Protein AF-A0A6B3FCG5-F1 (afdb_monomer)

Radius of gyration: 18.89 Å; Cα contacts (8 Å, |Δi|>4): 33; chains: 1; bounding box: 36×31×42 Å

pLDDT: mean 97.31, std 1.34, range [90.0, 98.5]

Structure (mmCIF, N/CA/C/O backbone):
data_AF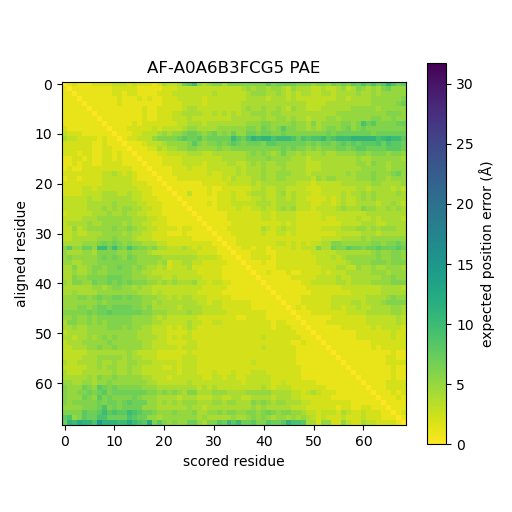-A0A6B3FCG5-F1
#
_entry.id   AF-A0A6B3FCG5-F1
#
loop_
_atom_site.group_PDB
_atom_site.id
_atom_site.type_symbol
_atom_site.label_atom_id
_atom_site.label_alt_id
_atom_site.label_comp_id
_atom_site.label_asym_id
_atom_site.label_entity_id
_atom_site.label_seq_id
_atom_site.pdbx_PDB_ins_code
_atom_site.Cartn_x
_atom_site.Cartn_y
_atom_site.Cartn_z
_atom_site.occupancy
_atom_site.B_iso_or_equiv
_atom_site.auth_seq_id
_atom_site.auth_comp_id
_atom_site.auth_asym_id
_atom_site.auth_atom_id
_atom_site.pdbx_PDB_model_num
ATOM 1 N N . VAL A 1 1 ? 3.055 -4.655 -13.206 1.00 94.94 1 VAL A N 1
ATOM 2 C CA . VAL A 1 1 ? 2.545 -5.041 -14.548 1.00 94.94 1 VAL A CA 1
ATOM 3 C C . VAL A 1 1 ? 2.261 -3.825 -15.433 1.00 94.94 1 VAL A C 1
ATOM 5 O O . VAL A 1 1 ? 2.880 -3.732 -16.484 1.00 94.94 1 VAL A O 1
ATOM 8 N N . ASN A 1 2 ? 1.432 -2.855 -15.014 1.00 97.62 2 ASN A N 1
ATOM 9 C CA . ASN A 1 2 ? 1.051 -1.698 -15.854 1.00 97.62 2 ASN A CA 1
ATOM 10 C C . ASN A 1 2 ? 2.236 -0.902 -16.433 1.00 97.62 2 ASN A C 1
ATOM 12 O O . ASN A 1 2 ? 2.232 -0.589 -17.618 1.00 97.62 2 ASN A O 1
ATOM 16 N N . LEU A 1 3 ? 3.276 -0.628 -15.636 1.00 97.81 3 LEU A N 1
ATOM 17 C CA . LEU A 1 3 ? 4.475 0.069 -16.124 1.00 97.81 3 LEU A CA 1
ATOM 18 C C . LEU A 1 3 ? 5.223 -0.726 -17.209 1.00 97.81 3 LEU A C 1
ATOM 20 O O . LEU A 1 3 ? 5.672 -0.146 -18.191 1.00 97.81 3 LEU A O 1
ATOM 24 N N . ALA A 1 4 ? 5.335 -2.047 -17.059 1.00 97.31 4 ALA A N 1
ATOM 25 C CA . ALA A 1 4 ? 5.974 -2.905 -18.056 1.00 97.31 4 ALA A CA 1
ATOM 26 C C . ALA A 1 4 ? 5.203 -2.878 -19.384 1.00 97.31 4 ALA A C 1
ATOM 28 O O . ALA A 1 4 ? 5.799 -2.687 -20.438 1.00 97.31 4 ALA A O 1
ATOM 29 N N . ALA A 1 5 ? 3.870 -2.955 -19.323 1.00 97.88 5 ALA A N 1
ATOM 30 C CA . ALA A 1 5 ? 3.023 -2.805 -20.502 1.00 97.88 5 ALA A CA 1
ATOM 31 C C . ALA A 1 5 ? 3.165 -1.416 -21.150 1.00 97.88 5 ALA A C 1
ATOM 33 O O . ALA A 1 5 ? 3.214 -1.317 -22.372 1.00 97.88 5 ALA A O 1
ATOM 34 N N . ALA A 1 6 ? 3.273 -0.347 -20.349 1.00 98.19 6 ALA A N 1
ATOM 35 C CA . ALA A 1 6 ? 3.479 1.008 -20.858 1.00 98.19 6 ALA A CA 1
ATOM 36 C C . ALA A 1 6 ? 4.804 1.147 -21.626 1.00 98.19 6 ALA A C 1
ATOM 38 O O . ALA A 1 6 ? 4.824 1.782 -22.677 1.00 98.19 6 ALA A O 1
ATOM 39 N N . LYS A 1 7 ? 5.878 0.508 -21.144 1.00 98.00 7 LYS A N 1
ATOM 40 C CA . LYS A 1 7 ? 7.189 0.490 -21.811 1.00 98.00 7 LYS A CA 1
ATOM 41 C C . LYS A 1 7 ? 7.193 -0.298 -23.123 1.00 98.00 7 LYS A C 1
ATOM 43 O O . LYS A 1 7 ? 7.787 0.144 -24.100 1.00 98.00 7 LYS A O 1
ATOM 48 N N . VAL A 1 8 ? 6.489 -1.430 -23.163 1.00 97.88 8 VAL A N 1
ATOM 49 C CA . VAL A 1 8 ? 6.319 -2.183 -24.415 1.00 97.88 8 VAL A CA 1
ATOM 50 C C . VAL A 1 8 ? 5.495 -1.373 -25.412 1.00 97.88 8 VAL A C 1
ATOM 52 O O . VAL A 1 8 ? 5.863 -1.216 -26.572 1.00 97.88 8 VAL A O 1
ATOM 55 N N . ARG A 1 9 ? 4.400 -0.764 -24.949 1.00 97.75 9 ARG A N 1
ATOM 56 C CA . ARG A 1 9 ? 3.528 0.055 -25.795 1.00 97.75 9 ARG A CA 1
ATOM 57 C C . ARG A 1 9 ? 4.206 1.324 -26.316 1.00 97.75 9 ARG A C 1
ATOM 59 O O . ARG A 1 9 ? 3.832 1.791 -27.388 1.00 97.75 9 ARG A O 1
ATOM 66 N N . SER A 1 10 ? 5.170 1.892 -25.592 1.00 97.94 10 SER A N 1
ATOM 67 C CA . SER A 1 10 ? 5.944 3.035 -26.088 1.00 97.94 10 SER A CA 1
ATOM 68 C C . SER A 1 10 ? 6.933 2.655 -27.195 1.00 97.94 10 SER A C 1
ATOM 70 O O . SER A 1 10 ? 7.519 3.550 -27.797 1.00 97.94 10 SER A O 1
ATOM 72 N N . GLY A 1 11 ? 7.131 1.357 -27.459 1.00 97.12 11 GLY A N 1
ATOM 73 C CA . GLY A 1 11 ? 8.121 0.856 -28.411 1.00 97.12 11 GLY A CA 1
ATOM 74 C C . GLY A 1 11 ? 9.562 1.034 -27.934 1.00 97.12 11 GLY A C 1
ATOM 75 O O . GLY A 1 11 ? 10.477 1.012 -28.749 1.00 97.12 11 GLY A O 1
ATOM 76 N N . TRP A 1 12 ? 9.769 1.282 -26.635 1.00 96.06 12 TRP A N 1
ATOM 77 C CA . TRP A 1 12 ? 11.109 1.445 -26.056 1.00 96.06 12 TRP A CA 1
ATOM 78 C C . TRP A 1 12 ? 11.667 0.143 -25.491 1.00 96.06 12 TRP A C 1
ATOM 80 O O . TRP A 1 12 ? 12.873 0.038 -25.307 1.00 96.06 12 TRP A O 1
ATOM 90 N N . GLU A 1 13 ? 10.800 -0.827 -25.211 1.00 97.00 13 GLU A N 1
ATOM 91 C CA . GLU A 1 13 ? 11.170 -2.165 -24.760 1.00 97.00 13 GLU A CA 1
ATOM 92 C C . GLU A 1 13 ? 10.386 -3.197 -25.573 1.00 97.00 13 GLU A C 1
ATOM 94 O O . GLU A 1 13 ? 9.202 -3.000 -25.836 1.00 97.00 13 GLU A O 1
ATOM 99 N N . ASP A 1 14 ? 11.004 -4.326 -25.904 1.00 96.81 14 ASP A N 1
ATOM 100 C CA . ASP A 1 14 ? 10.326 -5.406 -26.636 1.00 96.81 14 ASP A CA 1
ATOM 101 C C . ASP A 1 14 ? 9.755 -6.483 -25.700 1.00 96.81 14 ASP A C 1
ATOM 103 O O . ASP A 1 14 ? 8.725 -7.096 -25.985 1.00 96.81 14 ASP A O 1
ATOM 107 N N . LEU A 1 15 ? 10.404 -6.719 -24.553 1.00 97.00 15 LEU A N 1
ATOM 108 C CA . LEU A 1 15 ? 10.006 -7.743 -23.588 1.00 97.00 15 LEU A CA 1
ATOM 109 C C . LEU A 1 15 ? 10.390 -7.338 -22.163 1.00 97.00 15 LEU A C 1
ATOM 111 O O . LEU A 1 15 ? 11.537 -6.999 -21.887 1.00 97.00 15 LEU A O 1
ATOM 115 N N . VAL A 1 16 ? 9.439 -7.448 -21.232 1.00 97.88 16 VAL A N 1
ATOM 116 C CA . VAL A 1 16 ? 9.663 -7.176 -19.805 1.00 97.88 16 VAL A CA 1
ATOM 117 C C . VAL A 1 16 ? 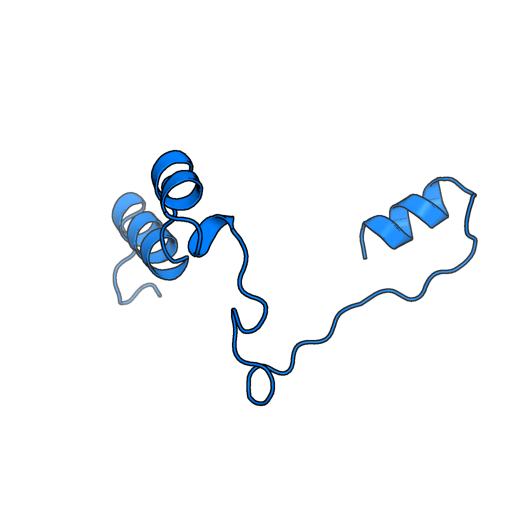8.956 -8.232 -18.956 1.00 97.88 16 VAL A C 1
ATOM 119 O O . VAL A 1 16 ? 7.756 -8.455 -19.112 1.00 97.88 16 VAL A O 1
ATOM 122 N N . ILE A 1 17 ? 9.673 -8.842 -18.008 1.00 97.19 17 ILE A N 1
ATOM 123 C CA . ILE A 1 17 ? 9.080 -9.695 -16.967 1.00 97.19 17 ILE A CA 1
ATOM 124 C C . ILE A 1 17 ? 8.714 -8.808 -15.776 1.00 97.19 17 ILE A C 1
ATOM 126 O O . ILE A 1 17 ? 9.563 -8.094 -15.245 1.00 97.19 17 ILE A O 1
ATOM 130 N N . ALA A 1 18 ? 7.452 -8.843 -15.348 1.00 98.00 18 ALA A N 1
ATOM 131 C CA . ALA A 1 18 ? 6.959 -8.002 -14.263 1.00 98.00 18 ALA A CA 1
ATOM 132 C C . ALA A 1 18 ? 6.063 -8.781 -13.298 1.00 98.00 18 ALA A C 1
ATOM 134 O O . ALA A 1 18 ? 5.223 -9.573 -13.712 1.00 98.00 18 ALA A O 1
ATOM 135 N N . GLY A 1 19 ? 6.199 -8.481 -12.011 1.00 97.69 19 GLY A N 1
ATOM 136 C CA . GLY A 1 19 ? 5.438 -9.079 -10.919 1.00 97.69 19 GLY A CA 1
ATOM 137 C C . GLY A 1 19 ? 5.745 -8.361 -9.606 1.00 97.69 19 GLY A C 1
ATOM 138 O O . GLY A 1 19 ? 6.192 -7.214 -9.627 1.00 97.69 19 GLY A O 1
ATOM 139 N N . GLY A 1 20 ? 5.518 -9.040 -8.487 1.00 97.56 20 GLY A N 1
ATOM 140 C CA . GLY A 1 20 ? 5.872 -8.586 -7.144 1.00 97.56 20 GLY A CA 1
ATOM 141 C C . GLY A 1 20 ? 5.952 -9.776 -6.188 1.00 97.56 20 GLY A C 1
ATOM 142 O O . GLY A 1 20 ? 5.458 -10.857 -6.512 1.00 97.56 20 GLY A O 1
ATOM 143 N N . VAL A 1 21 ? 6.592 -9.589 -5.037 1.00 97.94 21 VAL A N 1
ATOM 144 C CA . VAL A 1 21 ? 6.717 -10.604 -3.983 1.00 97.94 21 VAL A CA 1
ATOM 145 C C . VAL A 1 21 ? 6.567 -9.936 -2.623 1.00 97.94 21 VAL A C 1
ATOM 147 O O . VAL A 1 21 ? 7.030 -8.815 -2.445 1.00 97.94 21 VAL A O 1
ATOM 150 N N . GLU A 1 22 ? 5.939 -10.634 -1.682 1.00 98.19 22 GLU A N 1
ATOM 151 C CA . GLU A 1 22 ? 5.736 -10.172 -0.312 1.00 98.19 22 GLU A CA 1
ATOM 152 C C . GLU A 1 22 ? 5.863 -11.368 0.640 1.00 98.19 22 GLU A C 1
ATOM 154 O O . GLU A 1 22 ? 5.306 -12.436 0.380 1.00 98.19 22 GLU A O 1
ATOM 159 N N . SER A 1 23 ? 6.613 -11.215 1.734 1.00 98.12 23 SER A N 1
ATOM 160 C CA . SER A 1 23 ? 6.869 -12.293 2.701 1.00 98.12 23 SER A CA 1
ATOM 161 C C . SER A 1 23 ? 6.626 -11.790 4.120 1.00 98.12 23 SER A C 1
ATOM 163 O O . SER A 1 23 ? 7.548 -11.735 4.939 1.00 98.12 23 SER A O 1
ATOM 165 N N . MET A 1 24 ? 5.365 -11.479 4.421 1.00 98.06 24 MET A N 1
ATOM 166 C CA . MET A 1 24 ? 4.947 -10.811 5.661 1.00 98.06 24 MET A CA 1
ATOM 167 C C . MET A 1 24 ? 5.370 -11.526 6.954 1.00 98.06 24 MET A C 1
ATOM 169 O O . MET A 1 24 ? 5.566 -10.884 7.979 1.00 98.06 24 MET A O 1
ATOM 173 N N . SER A 1 25 ? 5.544 -12.854 6.925 1.00 97.62 25 SER A N 1
ATOM 174 C CA . SER A 1 25 ? 6.025 -13.625 8.084 1.00 97.62 25 SER A CA 1
ATOM 175 C C . SER A 1 25 ? 7.501 -13.382 8.422 1.00 97.62 25 SER A C 1
ATOM 177 O O . SER A 1 25 ? 7.942 -13.719 9.518 1.00 97.62 25 SER A O 1
ATOM 179 N N . ARG A 1 26 ? 8.272 -12.822 7.483 1.00 98.19 26 ARG A N 1
ATOM 180 C CA . ARG A 1 26 ? 9.701 -12.498 7.628 1.00 98.19 26 ARG A CA 1
ATOM 181 C C . ARG A 1 26 ? 9.955 -10.995 7.629 1.00 98.19 26 ARG A C 1
ATOM 183 O O . ARG A 1 26 ? 10.856 -10.547 8.327 1.00 98.19 26 ARG A O 1
ATOM 190 N N . VAL A 1 27 ? 9.183 -10.250 6.841 1.00 98.12 27 VAL A N 1
ATOM 191 C CA . VAL A 1 27 ? 9.230 -8.789 6.745 1.00 98.12 27 VAL A CA 1
ATOM 192 C C . VAL A 1 27 ? 7.820 -8.272 7.026 1.00 98.12 27 VAL A C 1
ATOM 194 O O . VAL A 1 27 ? 7.010 -8.203 6.106 1.00 98.12 27 VAL A O 1
ATOM 197 N N . PRO A 1 28 ? 7.470 -7.996 8.294 1.00 98.19 28 PRO A N 1
ATOM 198 C CA . PRO A 1 28 ? 6.136 -7.521 8.644 1.00 98.19 28 PRO A CA 1
ATOM 199 C C . PRO A 1 28 ? 5.747 -6.242 7.897 1.00 98.19 28 PRO A C 1
ATOM 201 O O . PRO A 1 28 ? 6.599 -5.418 7.555 1.00 98.19 28 PRO A O 1
ATOM 204 N N . MET A 1 29 ? 4.444 -6.048 7.697 1.00 96.81 29 MET A N 1
ATOM 205 C CA . MET A 1 29 ? 3.905 -4.814 7.121 1.00 96.81 29 MET A CA 1
ATOM 206 C C . MET A 1 29 ? 4.418 -3.586 7.886 1.00 96.81 29 MET A C 1
ATOM 208 O O . MET A 1 29 ? 4.444 -3.603 9.116 1.00 96.81 29 MET A O 1
ATOM 212 N N . ALA A 1 30 ? 4.790 -2.535 7.150 1.00 95.62 30 ALA A N 1
ATOM 213 C CA . ALA A 1 30 ? 5.364 -1.287 7.664 1.00 95.62 30 ALA A CA 1
ATOM 214 C C . ALA A 1 30 ? 6.789 -1.385 8.252 1.00 95.62 30 ALA A C 1
ATOM 216 O O . ALA A 1 30 ? 7.235 -0.456 8.924 1.00 95.62 30 ALA A O 1
ATOM 217 N N . SER A 1 31 ? 7.537 -2.463 7.979 1.00 97.56 31 SER A N 1
ATOM 218 C CA . SER A 1 31 ? 8.954 -2.570 8.388 1.00 97.56 31 SER A CA 1
ATOM 219 C C . SER A 1 31 ? 9.859 -1.477 7.793 1.00 97.56 31 SER A C 1
ATOM 221 O O . SER A 1 31 ? 10.926 -1.203 8.335 1.00 97.56 31 SER A O 1
ATOM 223 N N . ASP A 1 32 ? 9.459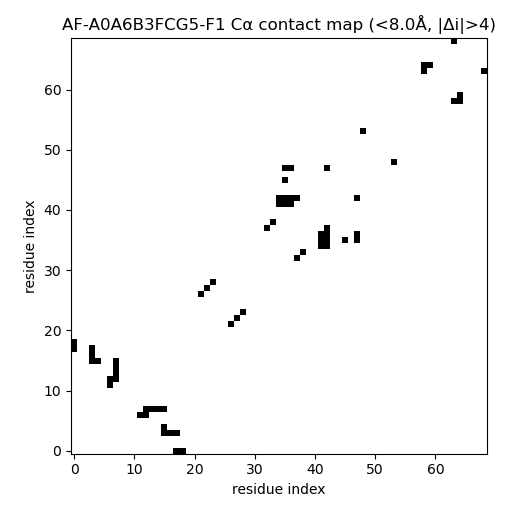 -0.868 6.678 1.00 96.88 32 ASP A N 1
ATOM 224 C CA . ASP A 1 32 ? 10.148 0.219 5.975 1.00 96.88 32 ASP A CA 1
ATOM 225 C C . ASP A 1 32 ? 9.793 1.622 6.503 1.00 96.88 32 ASP A C 1
ATOM 227 O O . ASP A 1 32 ? 10.513 2.588 6.237 1.00 96.88 32 ASP A O 1
ATOM 231 N N . GLY A 1 33 ? 8.720 1.744 7.289 1.00 96.69 33 GLY A N 1
ATOM 232 C CA . GLY A 1 33 ? 8.278 3.011 7.857 1.00 96.69 33 GLY A CA 1
ATOM 233 C C . GLY A 1 33 ? 7.599 3.937 6.840 1.00 96.69 33 GLY A C 1
ATOM 234 O O . GLY A 1 33 ? 6.639 3.556 6.182 1.00 96.69 33 GLY A O 1
ATOM 235 N N . GLY A 1 34 ? 8.061 5.188 6.749 1.00 96.75 34 GLY A N 1
ATOM 236 C CA . GLY A 1 34 ? 7.494 6.227 5.883 1.00 96.75 34 GLY A CA 1
ATOM 237 C C . GLY A 1 34 ? 6.927 7.439 6.634 1.00 96.75 34 GLY A C 1
ATOM 238 O O . GLY A 1 34 ? 6.219 7.315 7.635 1.00 96.75 34 GLY A O 1
ATOM 239 N N . ALA A 1 35 ? 7.228 8.636 6.120 1.00 96.44 35 ALA A N 1
ATOM 240 C CA . ALA A 1 35 ? 6.845 9.911 6.735 1.00 96.44 35 ALA A CA 1
ATOM 241 C C . ALA A 1 35 ? 5.325 10.085 6.854 1.00 96.44 35 ALA A C 1
ATOM 243 O O . ALA A 1 35 ? 4.851 10.588 7.864 1.00 96.44 35 ALA A O 1
ATOM 244 N N . TRP A 1 36 ? 4.563 9.594 5.872 1.00 95.44 36 TRP A N 1
ATOM 245 C CA . TRP A 1 36 ? 3.099 9.662 5.879 1.00 95.44 36 TRP A CA 1
ATOM 246 C C . TRP A 1 36 ? 2.472 9.152 7.187 1.00 95.44 36 TRP A C 1
ATOM 248 O O . TRP A 1 36 ? 1.530 9.759 7.685 1.00 95.44 36 TRP A O 1
ATOM 258 N N . ALA A 1 37 ? 3.024 8.082 7.770 1.00 94.44 37 ALA A N 1
ATOM 259 C CA . ALA A 1 37 ? 2.544 7.528 9.032 1.00 94.44 37 ALA A CA 1
ATOM 260 C C . ALA A 1 37 ? 3.381 7.966 10.247 1.00 94.44 37 ALA A C 1
ATOM 262 O O . ALA A 1 37 ? 2.823 8.136 11.329 1.00 94.44 37 ALA A O 1
ATOM 263 N N . MET A 1 38 ? 4.702 8.123 10.108 1.00 96.69 38 MET A N 1
ATOM 264 C CA . MET A 1 38 ? 5.606 8.277 11.260 1.00 96.69 38 MET A CA 1
ATOM 265 C C . MET A 1 38 ? 6.056 9.713 11.548 1.00 96.69 38 MET A C 1
ATOM 267 O O . MET A 1 38 ? 6.562 9.964 12.639 1.00 96.69 38 MET A O 1
ATOM 271 N N . ASP A 1 39 ? 5.890 10.651 10.610 1.00 98.00 39 ASP A N 1
ATOM 272 C CA . ASP A 1 39 ? 6.107 12.075 10.876 1.00 98.00 39 ASP A CA 1
ATOM 273 C C . ASP A 1 39 ? 4.803 12.707 11.395 1.00 98.00 39 ASP A C 1
ATOM 275 O O . ASP A 1 39 ? 3.810 12.711 10.666 1.00 98.00 39 ASP A O 1
ATOM 279 N N . PRO A 1 40 ? 4.768 13.256 12.624 1.00 97.31 40 PRO A N 1
ATOM 280 C CA . PRO A 1 40 ? 3.536 13.782 13.207 1.00 97.31 40 PRO A CA 1
ATOM 281 C C . PRO A 1 40 ? 2.888 14.897 12.385 1.00 97.31 40 PRO A C 1
ATOM 283 O O . PRO A 1 40 ? 1.663 14.942 12.288 1.00 97.31 40 PRO A O 1
ATOM 286 N N . MET A 1 41 ? 3.691 15.784 11.787 1.00 98.38 41 MET A N 1
ATOM 287 C CA . MET A 1 41 ? 3.168 16.894 10.986 1.00 98.38 41 MET A CA 1
ATOM 288 C C . MET A 1 41 ? 2.461 16.374 9.732 1.00 98.38 41 MET A C 1
ATOM 290 O O . MET A 1 41 ? 1.290 16.682 9.517 1.00 98.38 41 MET A O 1
ATOM 294 N N . THR A 1 42 ? 3.134 15.518 8.961 1.00 98.19 42 THR A N 1
ATOM 295 C CA . THR A 1 42 ? 2.583 14.910 7.741 1.00 98.19 42 THR A CA 1
ATOM 296 C C . THR A 1 42 ? 1.384 14.009 8.048 1.00 98.19 42 THR A C 1
ATOM 298 O O . THR A 1 42 ? 0.382 14.039 7.333 1.00 98.19 42 THR A O 1
ATOM 301 N N . ASN A 1 43 ? 1.455 13.210 9.115 1.00 98.38 43 ASN A N 1
ATOM 302 C CA . ASN A 1 43 ? 0.382 12.299 9.514 1.00 98.38 43 ASN A CA 1
ATOM 303 C C . ASN A 1 43 ? -0.917 13.065 9.812 1.00 98.38 43 ASN A C 1
ATOM 305 O O . ASN A 1 43 ? -1.974 12.723 9.276 1.00 98.38 43 ASN A O 1
ATOM 309 N N . LEU A 1 44 ? -0.820 14.143 10.599 1.00 97.75 44 LEU A N 1
ATOM 310 C CA . LEU A 1 44 ? -1.965 14.985 10.940 1.00 97.75 44 LEU A CA 1
ATOM 311 C C . LEU A 1 44 ? -2.505 15.745 9.727 1.00 97.75 44 LEU A C 1
ATOM 313 O O . LEU A 1 44 ? -3.718 15.804 9.544 1.00 97.75 44 LEU A O 1
ATOM 317 N N . GLU A 1 45 ? -1.627 16.297 8.886 1.00 98.00 45 GLU A N 1
ATOM 318 C CA . GLU A 1 45 ? -2.033 17.046 7.692 1.00 98.00 45 GLU A CA 1
ATOM 319 C C . GLU A 1 45 ? -2.752 16.160 6.665 1.00 98.00 45 GLU A C 1
ATOM 321 O O . GLU A 1 45 ? -3.734 16.577 6.054 1.00 98.00 45 GLU A O 1
ATOM 326 N N . THR A 1 46 ? -2.298 14.915 6.502 1.00 97.31 46 THR A N 1
ATOM 327 C CA . THR A 1 46 ? -2.897 13.956 5.559 1.00 97.31 46 THR A CA 1
ATOM 328 C C . THR A 1 46 ? -4.083 13.181 6.133 1.00 97.31 46 THR A C 1
ATOM 330 O O . THR A 1 46 ? -4.753 12.471 5.383 1.00 97.31 46 THR A O 1
ATOM 333 N N . GLY A 1 47 ? -4.351 13.298 7.439 1.00 96.75 47 GLY A N 1
ATOM 334 C CA . GLY A 1 47 ? -5.419 12.563 8.114 1.00 96.75 47 GLY A CA 1
ATOM 335 C C . GLY A 1 47 ? -5.217 11.049 8.049 1.00 96.75 47 GLY A C 1
ATOM 336 O O . GLY A 1 47 ? -6.151 10.320 7.715 1.00 96.75 47 GLY A O 1
ATOM 337 N 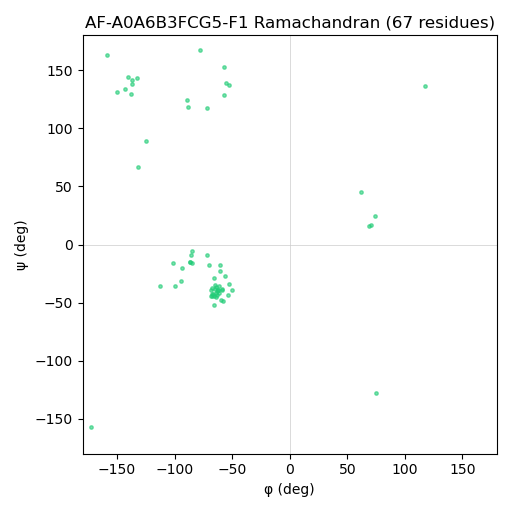N . PHE A 1 48 ? -3.996 10.569 8.311 1.00 97.00 48 PHE A N 1
ATOM 338 C CA . PHE A 1 48 ? -3.682 9.142 8.241 1.00 97.00 48 PHE A CA 1
ATOM 339 C C . PHE A 1 48 ? -4.586 8.314 9.163 1.00 97.00 48 PHE A C 1
ATOM 341 O O . PHE A 1 48 ? -4.688 8.557 10.365 1.00 97.00 48 PHE A O 1
ATOM 348 N N . VAL A 1 49 ? -5.196 7.273 8.597 1.00 97.00 49 VAL A N 1
ATOM 349 C CA . VAL A 1 49 ? -6.010 6.299 9.324 1.00 97.00 49 VAL A CA 1
ATOM 350 C C . VAL A 1 49 ? -5.659 4.893 8.818 1.00 97.00 49 VAL A C 1
ATOM 352 O O . VAL A 1 49 ? -5.521 4.699 7.608 1.00 97.00 49 VAL A O 1
ATOM 355 N N . PRO A 1 50 ? -5.529 3.884 9.701 1.00 97.06 50 PRO A N 1
ATOM 356 C CA . PRO A 1 50 ? -5.325 2.500 9.289 1.00 97.06 50 PRO A CA 1
ATOM 357 C C . PRO A 1 50 ? -6.406 1.988 8.328 1.00 97.06 50 PRO A C 1
ATOM 359 O O . PRO A 1 50 ? -7.601 2.185 8.551 1.00 97.06 50 PRO A O 1
ATOM 362 N N . GLN A 1 51 ? -5.988 1.233 7.310 1.00 97.38 51 GLN A N 1
ATOM 363 C CA . GLN A 1 51 ? -6.862 0.717 6.245 1.00 97.38 51 GLN A CA 1
ATOM 364 C C . GLN A 1 51 ? -8.107 -0.043 6.743 1.00 97.38 51 GLN A C 1
ATOM 366 O O . GLN A 1 51 ? -9.170 0.066 6.139 1.00 97.38 51 GLN A O 1
ATOM 371 N N . GLY A 1 52 ? -8.002 -0.771 7.863 1.00 97.81 52 GLY A N 1
ATOM 372 C CA . GLY A 1 52 ? -9.128 -1.517 8.437 1.00 97.81 52 GLY A CA 1
ATOM 373 C C . GLY A 1 52 ? -10.279 -0.619 8.898 1.00 97.81 52 GLY A C 1
ATOM 374 O O . GLY A 1 52 ? -11.433 -0.952 8.671 1.00 97.81 52 GLY A O 1
ATOM 375 N N . ILE A 1 53 ? -9.976 0.564 9.444 1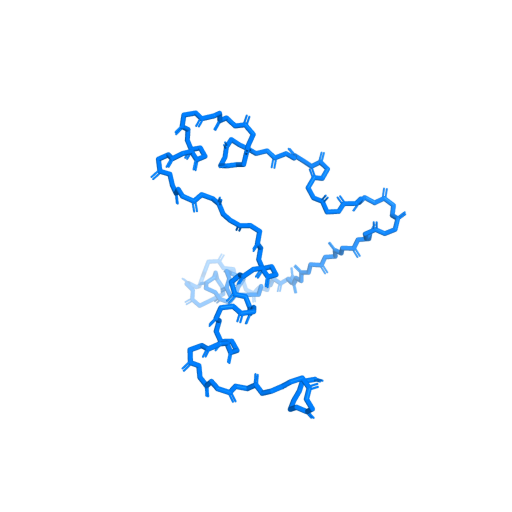.00 98.19 53 ILE A N 1
ATOM 376 C CA . ILE A 1 53 ? -11.005 1.530 9.861 1.00 98.19 53 ILE A CA 1
ATOM 377 C C . ILE A 1 53 ? -11.733 2.089 8.635 1.00 98.19 53 ILE A C 1
ATOM 379 O O . ILE A 1 53 ? -12.944 2.273 8.671 1.00 98.19 53 ILE A O 1
ATOM 383 N N . GLY A 1 54 ? -11.014 2.323 7.532 1.00 98.00 54 GLY A N 1
ATOM 384 C CA . GLY A 1 54 ? -11.630 2.718 6.264 1.00 98.00 54 GLY A CA 1
ATOM 385 C C . GLY A 1 54 ? -12.588 1.651 5.728 1.00 98.00 54 GLY A C 1
ATOM 386 O O . GLY A 1 54 ? -13.686 1.984 5.293 1.00 98.00 54 GLY A O 1
ATOM 387 N N . ALA A 1 55 ? -12.212 0.372 5.816 1.00 98.31 55 ALA A N 1
ATOM 388 C CA . ALA A 1 55 ? -13.083 -0.739 5.433 1.00 98.31 55 ALA A CA 1
ATOM 389 C C . ALA A 1 55 ? -14.341 -0.825 6.318 1.00 98.31 55 ALA A C 1
ATOM 391 O O . ALA A 1 55 ? -15.448 -0.933 5.792 1.00 98.31 55 ALA A O 1
ATOM 392 N N . ASP A 1 56 ? -14.194 -0.691 7.639 1.00 98.44 56 ASP A N 1
ATOM 393 C CA . ASP A 1 56 ? -15.327 -0.669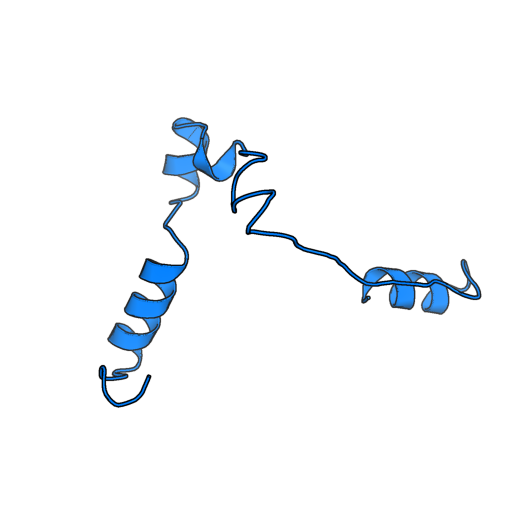 8.574 1.00 98.44 56 ASP A CA 1
ATOM 394 C C . ASP A 1 56 ? -16.233 0.554 8.356 1.00 98.44 56 ASP A C 1
ATOM 396 O O . ASP A 1 56 ? -17.457 0.465 8.479 1.00 98.44 56 ASP A O 1
ATOM 400 N N . LEU A 1 57 ? -15.657 1.704 7.990 1.00 98.44 57 LEU A N 1
ATOM 401 C CA . LEU A 1 57 ? -16.416 2.903 7.648 1.00 98.44 57 LEU A CA 1
ATOM 402 C C . LEU A 1 57 ? -17.217 2.707 6.357 1.00 98.44 57 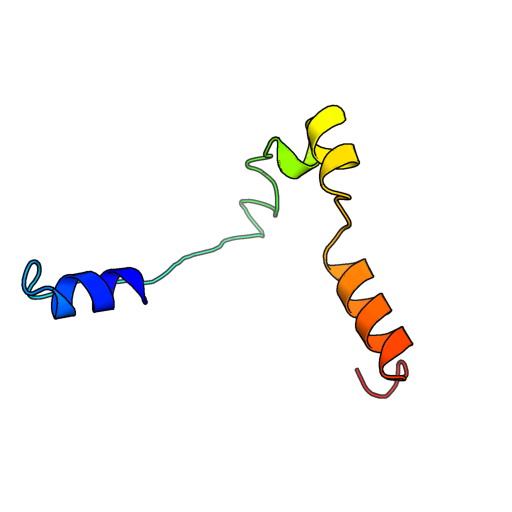LEU A C 1
ATOM 404 O O . LEU A 1 57 ? -18.385 3.083 6.323 1.00 98.44 57 LEU A O 1
ATOM 408 N N . ILE A 1 58 ? -16.632 2.082 5.327 1.00 98.50 58 ILE A N 1
ATOM 409 C CA . ILE A 1 58 ? -17.362 1.697 4.108 1.00 98.50 58 ILE A CA 1
ATOM 410 C C . ILE A 1 58 ? -18.525 0.774 4.475 1.00 98.50 58 ILE A C 1
ATOM 412 O O . ILE A 1 58 ? -19.655 1.041 4.078 1.00 98.50 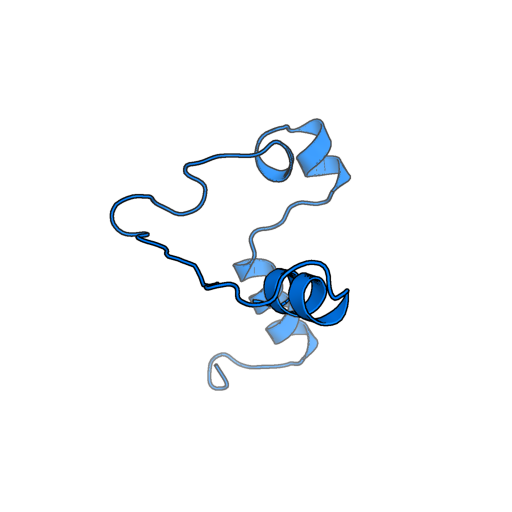58 ILE A O 1
ATOM 416 N N . ALA A 1 59 ? -18.283 -0.259 5.290 1.00 98.50 59 ALA A N 1
ATOM 417 C CA . ALA A 1 59 ? -19.341 -1.154 5.753 1.00 98.50 59 ALA A CA 1
ATOM 418 C C . ALA A 1 59 ? -20.445 -0.406 6.518 1.00 98.50 59 ALA A C 1
ATOM 420 O O . ALA A 1 59 ? -21.626 -0.675 6.322 1.00 98.50 59 ALA A O 1
ATOM 421 N N . THR A 1 60 ? -20.074 0.582 7.333 1.00 98.38 60 THR A N 1
ATOM 422 C CA . THR A 1 60 ? -21.023 1.415 8.082 1.00 98.38 60 THR A CA 1
ATOM 423 C C . THR A 1 60 ? -21.864 2.307 7.163 1.00 98.38 60 THR A C 1
ATOM 425 O O . THR A 1 60 ? -23.074 2.398 7.356 1.00 98.38 60 THR A O 1
ATOM 428 N N . ILE A 1 61 ? -21.245 2.960 6.173 1.00 98.50 61 ILE A N 1
ATOM 429 C CA . ILE A 1 61 ? -21.924 3.864 5.228 1.00 98.50 61 ILE A CA 1
ATOM 430 C C . ILE A 1 61 ? -22.868 3.083 4.309 1.00 98.50 61 ILE A C 1
ATOM 432 O O . ILE A 1 61 ? -24.006 3.499 4.104 1.00 98.50 61 ILE A O 1
ATOM 436 N N . GLU A 1 62 ? -22.411 1.944 3.7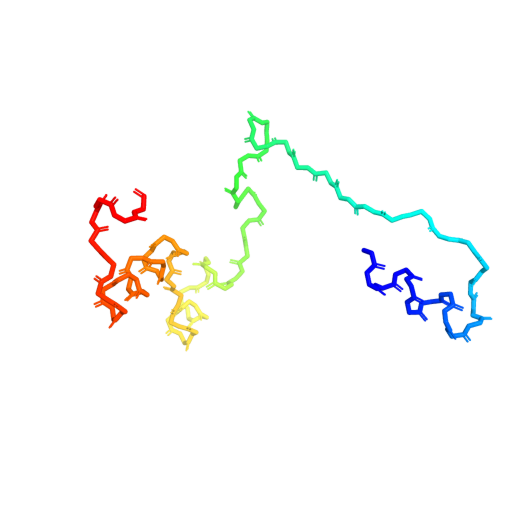95 1.00 98.38 62 GLU A N 1
ATOM 437 C CA . GLU A 1 62 ? -23.168 1.118 2.847 1.00 98.38 62 GLU A CA 1
ATOM 438 C C . GLU A 1 62 ? -24.136 0.142 3.541 1.00 98.38 62 GLU A C 1
ATOM 440 O O . GLU A 1 62 ? -24.933 -0.529 2.887 1.00 98.38 62 GLU A O 1
ATOM 445 N N . GLY A 1 63 ? -24.100 0.062 4.875 1.00 97.56 63 GLY A N 1
ATOM 446 C CA . GLY A 1 63 ? -24.996 -0.784 5.662 1.00 97.56 63 GLY A CA 1
ATOM 447 C C . GLY A 1 63 ? -24.676 -2.282 5.608 1.00 97.56 63 GLY A C 1
ATOM 448 O O . GLY A 1 63 ? -25.570 -3.092 5.855 1.00 97.56 63 GLY A O 1
ATOM 449 N N . PHE A 1 64 ? -23.428 -2.669 5.318 1.00 98.25 64 PHE A N 1
ATOM 450 C CA . PHE A 1 64 ? -22.990 -4.064 5.404 1.00 98.25 64 PHE A CA 1
ATOM 451 C C . PHE A 1 64 ? -22.881 -4.496 6.868 1.00 98.25 64 PHE A C 1
ATOM 453 O O . PHE A 1 64 ? -22.095 -3.965 7.655 1.00 98.25 64 PHE A O 1
ATOM 460 N N . SER A 1 65 ? -23.687 -5.483 7.246 1.00 97.56 65 SER A N 1
ATOM 461 C CA . SER A 1 65 ? -23.641 -6.085 8.569 1.00 97.56 65 SER A CA 1
ATOM 462 C C . SER A 1 65 ? -22.471 -7.057 8.685 1.00 97.56 65 SER A C 1
ATOM 464 O O . SER A 1 65 ? -21.912 -7.538 7.702 1.00 97.56 65 SER A O 1
ATOM 466 N N . ARG A 1 66 ? -22.166 -7.475 9.915 1.00 96.25 66 ARG A N 1
ATOM 467 C CA . ARG A 1 66 ? -21.158 -8.514 10.163 1.00 96.25 66 ARG A CA 1
ATOM 468 C C . ARG A 1 66 ? -21.479 -9.869 9.509 1.00 96.25 66 ARG A C 1
ATOM 470 O O . ARG A 1 66 ? -20.599 -10.713 9.437 1.00 96.25 66 ARG A O 1
ATOM 477 N N . ARG A 1 67 ? -22.727 -10.124 9.103 1.00 96.56 67 ARG A N 1
ATOM 478 C CA . ARG A 1 67 ? -23.087 -11.366 8.396 1.00 96.56 67 ARG A CA 1
ATOM 479 C C . ARG A 1 67 ? -22.849 -11.283 6.891 1.00 96.56 67 ARG A C 1
ATOM 481 O O . ARG A 1 67 ? -22.843 -12.326 6.249 1.00 96.56 67 ARG A O 1
ATOM 488 N N . ASP A 1 68 ? -22.676 -10.077 6.361 1.00 92.94 68 ASP A N 1
ATOM 489 C CA . ASP A 1 68 ? -22.465 -9.846 4.933 1.00 92.94 68 ASP A CA 1
ATOM 490 C C . ASP A 1 68 ? -20.980 -9.957 4.541 1.00 92.94 68 ASP A C 1
ATOM 492 O O . ASP A 1 68 ? -20.675 -10.090 3.357 1.00 92.94 68 ASP A O 1
ATOM 496 N N . VAL A 1 69 ? -20.070 -9.932 5.526 1.00 90.00 69 VAL A N 1
ATOM 497 C CA . VAL A 1 69 ? -18.604 -9.920 5.358 1.00 90.00 69 VAL A CA 1
ATOM 498 C C . VAL A 1 69 ? -17.903 -11.113 5.998 1.00 90.00 69 VAL A C 1
ATOM 500 O O . VAL A 1 69 ? -18.369 -11.603 7.054 1.00 90.00 69 VAL A O 1
#

Foldseek 3Di:
DVVQVVCCVVVNDVDDDDDDDDDCVVQNPCNVPDCCCPVPVNVVVVVDDDPVVVVVVVCVVVVPDPVND

Solvent-accessible surface area (backbone atoms only — not comparable to full-atom values): 4532 Å² total; per-residue (Å²): 85,69,67,51,52,51,39,40,73,68,69,79,40,93,78,74,92,68,78,86,85,86,56,55,96,80,53,48,86,69,78,87,67,52,54,60,76,72,33,69,68,51,15,63,75,71,62,68,71,62,68,68,59,55,52,54,47,50,28,61,75,74,65,54,51,83,85,76,105

Secondary structure (DSSP, 8-state):
-HHHHHHHHTTS-S---------TTTS-TTTT--HHHHSHHHHHHHT---HHHHHHHHHHHHT--TTT-

Nearest PDB structures (foldseek):
  4b3h-assembly1_C  TM=9.991E-01  e=1.855E-05  Mycobacterium tuberculosis H37Rv
  7o4r-assembly1_D  TM=9.943E-01  e=3.136E-05  Mycobacterium tuberculosis H37Rv
  8oqr-assembly1_C  TM=9.887E-01  e=2.937E-05  Mycobacterium tuberculosis H37Rv
  8oqu-assembly1_C  TM=9.967E-01  e=6.458E-05  Mycobacterium tuberculosis H37Rv
  8oqm-assembly1_C  TM=9.984E-01  e=7.865E-05  Mycobacterium tuberculosis H37Rv

Mean predicted aligned error: 3.39 Å

Sequence (69 aa):
VNLAAAKVRSGWEDLVIAGGVESMSRVPMASDGGAWAMDPMTNLETGFVPQGIGADLIATIEGFSRRDV